Protein AF-A0A1B6K2T1-F1 (afdb_monomer_lite)

Structure (mmCIF, N/CA/C/O backbone):
data_AF-A0A1B6K2T1-F1
#
_entry.id   AF-A0A1B6K2T1-F1
#
loop_
_atom_site.group_PDB
_atom_site.id
_atom_site.type_symbol
_atom_site.label_atom_id
_atom_site.label_alt_id
_atom_site.label_comp_id
_atom_site.label_asym_id
_atom_site.label_entity_id
_atom_site.label_seq_id
_atom_site.pdbx_PDB_ins_code
_atom_site.Cartn_x
_atom_site.Cartn_y
_atom_site.Cartn_z
_atom_site.occupancy
_atom_site.B_iso_or_equiv
_atom_site.auth_seq_id
_atom_site.auth_comp_id
_atom_site.auth_asym_id
_atom_site.auth_atom_id
_atom_site.pdbx_PDB_model_num
ATOM 1 N N . ALA A 1 1 ? 52.932 -0.055 -6.425 1.00 37.06 1 ALA A N 1
ATOM 2 C CA . ALA A 1 1 ? 52.044 1.115 -6.553 1.00 37.06 1 ALA A CA 1
ATOM 3 C C . ALA A 1 1 ? 50.613 0.604 -6.493 1.00 37.06 1 ALA A C 1
ATOM 5 O O . ALA A 1 1 ? 50.289 -0.284 -7.259 1.00 37.06 1 ALA A O 1
ATOM 6 N N . AS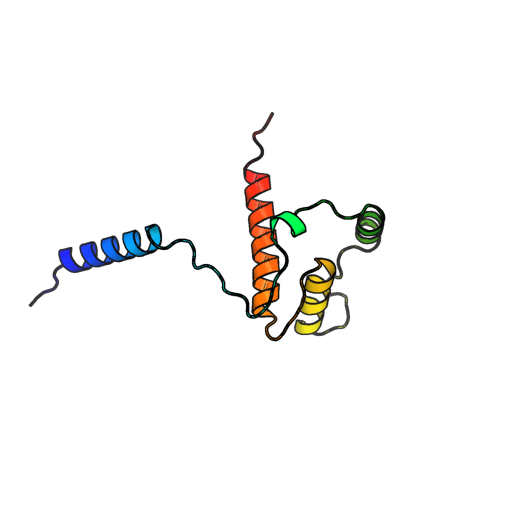P A 1 2 ? 49.722 0.993 -5.599 1.00 45.41 2 ASP A N 1
ATOM 7 C CA . ASP A 1 2 ? 49.778 1.902 -4.462 1.00 45.41 2 ASP A CA 1
ATOM 8 C C . ASP A 1 2 ? 48.526 1.518 -3.655 1.00 45.41 2 ASP A C 1
ATOM 10 O O . ASP A 1 2 ? 47.407 1.869 -4.026 1.00 45.41 2 ASP A O 1
ATOM 14 N N . LYS A 1 3 ? 48.659 0.659 -2.635 1.00 52.97 3 LYS A N 1
ATOM 15 C CA . LYS A 1 3 ? 47.553 0.434 -1.695 1.00 52.97 3 LYS A CA 1
ATOM 16 C C . LYS A 1 3 ? 47.525 1.680 -0.832 1.00 52.97 3 LYS A C 1
ATOM 18 O O . LYS A 1 3 ? 48.193 1.707 0.192 1.00 52.97 3 LYS A O 1
ATOM 23 N N . ASN A 1 4 ? 46.867 2.729 -1.310 1.00 54.12 4 ASN A N 1
ATOM 24 C CA . ASN A 1 4 ? 46.743 3.984 -0.593 1.00 54.12 4 ASN A CA 1
ATOM 25 C C . ASN A 1 4 ? 45.517 3.875 0.330 1.00 54.12 4 ASN A C 1
ATOM 27 O O . ASN A 1 4 ? 44.412 4.182 -0.121 1.00 54.12 4 ASN A O 1
ATOM 31 N N . PRO A 1 5 ? 45.648 3.417 1.594 1.00 61.84 5 PRO A N 1
ATOM 32 C CA . PRO A 1 5 ? 44.509 3.313 2.509 1.00 61.84 5 PRO A CA 1
ATOM 33 C C . PRO A 1 5 ? 43.808 4.663 2.664 1.00 61.84 5 PRO A C 1
ATOM 35 O O . PRO A 1 5 ? 42.592 4.708 2.744 1.00 61.84 5 PRO A O 1
ATOM 38 N N . LYS A 1 6 ? 44.554 5.768 2.530 1.00 66.12 6 LYS A N 1
ATOM 39 C CA . LYS A 1 6 ? 44.007 7.126 2.521 1.00 66.12 6 LYS A CA 1
ATOM 40 C C . LYS A 1 6 ? 43.052 7.391 1.358 1.00 66.12 6 LYS A C 1
ATOM 42 O O . LYS A 1 6 ? 42.132 8.174 1.525 1.00 66.12 6 LYS A O 1
ATOM 47 N N . ALA A 1 7 ? 43.259 6.786 0.188 1.00 64.31 7 ALA A N 1
ATOM 48 C CA . ALA A 1 7 ? 42.332 6.921 -0.939 1.00 64.31 7 ALA A CA 1
ATOM 49 C C . ALA A 1 7 ? 41.051 6.109 -0.713 1.00 64.31 7 ALA A C 1
ATOM 51 O O . ALA A 1 7 ? 39.983 6.527 -1.143 1.00 64.31 7 ALA A O 1
ATOM 52 N N . LEU A 1 8 ? 41.159 4.982 -0.006 1.00 59.06 8 LEU A N 1
ATOM 53 C CA . LEU A 1 8 ? 40.023 4.145 0.365 1.00 59.06 8 LEU A CA 1
ATOM 54 C C . LEU A 1 8 ? 39.206 4.812 1.482 1.00 59.06 8 LEU A C 1
ATOM 56 O O . LEU A 1 8 ? 37.996 4.933 1.344 1.00 59.06 8 LEU A O 1
ATOM 60 N N . ASP A 1 9 ? 39.862 5.354 2.510 1.00 73.00 9 ASP A N 1
ATOM 61 C CA . ASP A 1 9 ? 39.224 6.166 3.555 1.00 73.00 9 ASP A CA 1
ATOM 62 C C . ASP A 1 9 ? 38.565 7.421 2.978 1.00 73.00 9 ASP A C 1
ATOM 64 O O . ASP A 1 9 ? 37.445 7.765 3.350 1.00 73.00 9 ASP A O 1
ATOM 68 N N . ARG A 1 10 ? 39.226 8.086 2.023 1.00 76.06 10 ARG A N 1
ATOM 69 C CA . ARG A 1 10 ? 38.661 9.247 1.330 1.00 76.06 10 ARG A CA 1
ATOM 70 C C . ARG A 1 10 ? 37.466 8.856 0.467 1.00 76.06 10 ARG A C 1
ATOM 72 O O . ARG A 1 10 ? 36.451 9.522 0.544 1.00 76.06 10 ARG A O 1
ATOM 79 N N . TRP A 1 11 ? 37.521 7.727 -0.238 1.00 73.62 11 TRP A N 1
ATOM 80 C CA . TRP A 1 11 ? 36.369 7.197 -0.971 1.00 73.62 11 TRP A CA 1
ATOM 81 C C . TRP A 1 11 ? 35.203 6.819 -0.043 1.00 73.62 11 TRP A C 1
ATOM 83 O O . TRP A 1 11 ? 34.057 7.138 -0.343 1.00 73.62 11 TRP A O 1
ATOM 93 N N . ILE A 1 12 ? 35.470 6.203 1.115 1.00 72.38 12 ILE A N 1
ATOM 94 C CA . ILE A 1 12 ? 34.442 5.903 2.127 1.00 72.38 12 ILE A CA 1
ATOM 95 C C . ILE A 1 12 ? 33.822 7.198 2.666 1.00 72.38 12 ILE A C 1
ATOM 97 O O . ILE A 1 12 ? 32.608 7.265 2.876 1.00 72.38 12 ILE A O 1
ATOM 101 N N . HIS A 1 13 ? 34.641 8.221 2.904 1.00 78.94 13 HIS A N 1
ATOM 102 C CA . HIS A 1 13 ? 34.178 9.530 3.347 1.00 78.94 13 HIS A CA 1
ATOM 103 C C . HIS A 1 13 ? 33.322 10.212 2.275 1.00 78.94 13 HIS A C 1
ATOM 105 O O . HIS A 1 13 ? 32.201 10.609 2.576 1.00 78.94 13 HIS A O 1
ATOM 111 N N . ASP A 1 14 ? 33.790 10.238 1.027 1.00 71.12 14 ASP A N 1
ATOM 112 C CA . ASP A 1 14 ? 33.100 10.839 -0.115 1.00 71.12 14 ASP A CA 1
ATOM 113 C C . ASP A 1 14 ? 31.758 10.133 -0.396 1.00 71.12 14 ASP A C 1
ATOM 115 O O . ASP A 1 14 ? 30.769 10.791 -0.701 1.00 71.12 14 ASP A O 1
ATOM 119 N N . ILE A 1 15 ? 31.672 8.805 -0.229 1.00 63.53 15 ILE A N 1
ATOM 120 C CA . ILE A 1 15 ? 30.411 8.047 -0.342 1.00 63.53 15 ILE A CA 1
ATOM 121 C C . ILE A 1 15 ? 29.461 8.347 0.824 1.00 63.53 15 ILE A C 1
ATOM 123 O O . ILE A 1 15 ? 28.261 8.522 0.608 1.00 63.53 15 ILE A O 1
ATOM 127 N N . ASN A 1 16 ? 29.969 8.439 2.055 1.00 65.81 16 ASN A N 1
ATOM 128 C CA . ASN A 1 16 ? 29.147 8.818 3.206 1.00 65.81 16 ASN A CA 1
ATOM 129 C C . ASN A 1 16 ? 28.640 10.263 3.096 1.00 65.81 16 ASN A C 1
ATOM 131 O O . ASN A 1 16 ? 27.488 10.528 3.433 1.00 65.81 16 ASN A O 1
ATOM 135 N N . GLU A 1 17 ? 29.455 11.192 2.597 1.00 66.31 17 GLU A N 1
ATOM 136 C CA . GLU A 1 17 ? 29.027 12.557 2.281 1.00 66.31 17 GLU A CA 1
ATOM 137 C C . GLU A 1 17 ? 28.050 12.594 1.102 1.00 66.31 17 GLU A C 1
ATOM 139 O O . GLU A 1 17 ? 27.071 13.337 1.150 1.00 66.31 17 GLU A O 1
ATOM 144 N N . LEU A 1 18 ? 28.226 11.754 0.079 1.00 61.34 18 LEU A N 1
ATOM 145 C CA . LEU A 1 18 ? 27.280 11.622 -1.034 1.00 61.34 18 LEU A CA 1
ATOM 146 C C . LEU A 1 18 ? 25.911 11.103 -0.562 1.00 61.34 18 LEU A C 1
ATOM 148 O O . LEU A 1 18 ? 24.877 11.583 -1.023 1.00 61.34 18 LEU A O 1
ATOM 152 N N . HIS A 1 19 ? 25.890 10.153 0.376 1.00 60.56 19 HIS A N 1
ATOM 153 C CA . HIS A 1 19 ? 24.659 9.658 1.003 1.00 60.56 19 HIS A CA 1
ATOM 154 C C . HIS A 1 19 ? 24.026 10.673 1.964 1.00 60.56 19 HIS A C 1
ATOM 156 O O . HIS A 1 19 ? 22.809 10.666 2.120 1.00 60.56 19 HIS A O 1
ATOM 162 N N . LYS A 1 20 ? 24.818 11.558 2.584 1.00 56.50 20 LYS A N 1
ATOM 163 C CA . LYS A 1 20 ? 24.313 12.664 3.419 1.00 56.50 20 LYS A CA 1
ATOM 164 C C . LYS A 1 20 ? 23.800 13.857 2.608 1.00 56.50 20 LYS A C 1
ATOM 166 O O . LYS A 1 20 ? 22.914 14.561 3.075 1.00 56.50 20 LYS A O 1
ATOM 171 N N . SER A 1 21 ? 24.387 14.114 1.440 1.00 51.97 21 SER A N 1
ATOM 172 C CA . SER A 1 21 ? 24.106 15.293 0.607 1.00 51.97 21 SER A CA 1
ATOM 173 C C . SER A 1 21 ? 23.010 15.067 -0.427 1.00 51.97 21 SER A C 1
ATOM 175 O O . SER A 1 21 ? 22.397 16.034 -0.882 1.00 51.97 21 SER A O 1
ATOM 177 N N . LYS A 1 22 ? 22.721 13.814 -0.798 1.00 46.38 22 LYS A N 1
ATOM 178 C CA . LYS A 1 22 ? 21.543 13.526 -1.612 1.00 46.38 22 LYS A CA 1
ATOM 179 C C . LYS A 1 22 ? 20.295 13.640 -0.734 1.00 46.38 22 LYS A C 1
ATOM 181 O O . LYS A 1 22 ? 20.199 12.895 0.243 1.00 46.38 22 LYS A O 1
ATOM 186 N N . PRO A 1 23 ? 19.317 14.506 -1.071 1.00 49.62 23 PRO A N 1
ATOM 187 C CA . PRO A 1 23 ? 17.978 14.337 -0.521 1.00 49.62 23 PRO A CA 1
ATOM 188 C C . PRO A 1 23 ? 17.554 12.889 -0.785 1.00 49.62 23 PRO A C 1
ATOM 190 O O . PRO A 1 23 ? 17.923 12.330 -1.826 1.00 49.62 23 PRO A O 1
ATOM 193 N N . ALA A 1 24 ? 16.854 12.273 0.174 1.00 53.47 24 ALA A N 1
ATOM 194 C CA . ALA A 1 24 ? 16.385 10.896 0.041 1.00 53.47 24 ALA A CA 1
ATOM 195 C C . ALA A 1 24 ? 15.816 10.708 -1.375 1.00 53.47 24 ALA A C 1
ATOM 197 O O . ALA A 1 24 ? 15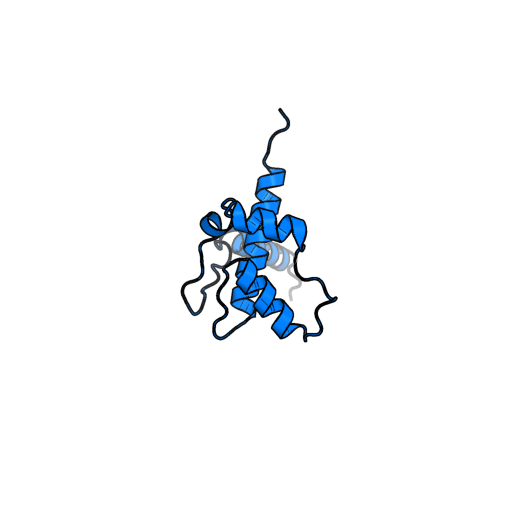.068 11.587 -1.818 1.00 53.47 24 ALA A O 1
ATOM 198 N N . PRO A 1 25 ? 16.237 9.662 -2.114 1.00 57.25 25 PRO A N 1
ATOM 199 C CA . PRO A 1 25 ? 15.893 9.511 -3.520 1.00 57.25 25 PRO A CA 1
ATOM 200 C C . PRO A 1 25 ? 14.388 9.692 -3.677 1.00 57.25 25 PRO A C 1
ATOM 202 O O . PRO A 1 25 ? 13.603 8.902 -3.157 1.00 57.25 25 PRO A O 1
ATOM 205 N N . THR A 1 26 ? 13.993 10.794 -4.314 1.00 61.97 26 THR A N 1
ATOM 206 C CA . THR A 1 26 ? 12.584 11.129 -4.475 1.00 61.97 26 THR A CA 1
ATOM 207 C C . THR A 1 26 ? 12.033 10.127 -5.468 1.00 61.97 26 THR A C 1
ATOM 209 O O . THR A 1 26 ? 12.416 10.135 -6.640 1.00 61.97 26 THR A O 1
ATOM 212 N N . VAL A 1 27 ? 11.206 9.202 -4.988 1.00 74.31 27 VAL A N 1
ATOM 213 C CA . VAL A 1 27 ? 10.588 8.206 -5.858 1.00 74.31 27 VAL A CA 1
ATOM 214 C C . VAL A 1 27 ? 9.648 8.945 -6.800 1.00 74.31 27 VAL A C 1
ATOM 216 O O . VAL A 1 27 ? 8.648 9.519 -6.379 1.00 74.31 27 VAL A O 1
ATOM 219 N N . GLN A 1 28 ? 10.017 8.982 -8.078 1.00 79.62 28 GLN A N 1
ATOM 220 C CA . GLN A 1 28 ? 9.171 9.524 -9.130 1.00 79.62 28 GLN A CA 1
ATOM 221 C C . GLN A 1 28 ? 8.216 8.423 -9.573 1.00 79.62 28 GLN A C 1
ATOM 223 O O . GLN A 1 28 ? 8.636 7.453 -10.201 1.00 79.62 28 GLN A O 1
ATOM 228 N N . TYR A 1 29 ? 6.945 8.568 -9.213 1.00 84.12 29 TYR A N 1
ATOM 229 C CA . TYR A 1 29 ? 5.898 7.665 -9.670 1.00 84.12 29 TYR A CA 1
ATOM 230 C C . TYR A 1 29 ? 5.479 8.002 -11.098 1.00 84.12 29 TYR A C 1
ATOM 232 O O . TYR A 1 29 ? 5.436 9.168 -11.496 1.00 84.12 29 TYR A O 1
ATOM 240 N N . SER A 1 30 ? 5.103 6.971 -11.848 1.00 84.94 30 SER A N 1
ATOM 241 C CA . SER A 1 30 ? 4.638 7.099 -13.231 1.00 84.94 30 SER A CA 1
ATOM 242 C C . SER A 1 30 ? 3.332 7.898 -13.350 1.00 84.94 30 SER A C 1
ATOM 244 O O . SER A 1 30 ? 3.047 8.489 -14.393 1.00 84.94 30 SER A O 1
ATOM 246 N N . ARG A 1 31 ? 2.518 7.919 -12.288 1.00 87.62 31 ARG A N 1
ATOM 247 C CA . ARG A 1 31 ? 1.265 8.678 -12.180 1.00 87.62 31 ARG A CA 1
ATOM 248 C C . ARG A 1 31 ? 1.100 9.260 -10.780 1.00 87.62 31 ARG A C 1
ATOM 250 O O . ARG A 1 31 ? 1.791 8.857 -9.848 1.00 87.62 31 ARG A O 1
ATOM 257 N N . SER A 1 32 ? 0.166 10.201 -10.645 1.00 87.50 32 SER A N 1
ATOM 258 C CA . SER A 1 32 ? -0.186 10.821 -9.368 1.00 87.50 32 SER A CA 1
ATOM 259 C C . SER A 1 32 ? -0.584 9.766 -8.337 1.00 87.50 32 SER A C 1
ATOM 261 O O . SER A 1 32 ? -1.571 9.063 -8.524 1.00 87.50 32 SER A O 1
ATOM 263 N N . MET A 1 33 ? 0.185 9.677 -7.256 1.00 89.62 33 MET A N 1
ATOM 264 C CA . MET A 1 33 ? -0.132 8.853 -6.093 1.00 89.62 33 MET A CA 1
ATOM 265 C C . MET A 1 33 ? -0.755 9.717 -4.988 1.00 89.62 33 MET A C 1
ATOM 267 O O . MET A 1 33 ? -0.493 10.924 -4.957 1.00 89.62 33 MET A O 1
ATOM 271 N N . PRO A 1 34 ? -1.558 9.127 -4.087 1.00 90.00 34 PRO A N 1
ATOM 272 C CA . PRO A 1 34 ? -2.028 9.813 -2.892 1.00 90.00 34 PRO A CA 1
ATOM 273 C C . PRO A 1 34 ? -0.856 10.288 -2.031 1.00 90.00 34 PRO A C 1
ATOM 275 O O . PRO A 1 34 ? 0.190 9.636 -1.965 1.00 90.00 34 PRO A O 1
ATOM 278 N N . ASP A 1 35 ? -1.047 11.419 -1.362 1.00 87.44 35 ASP A N 1
ATOM 279 C CA . ASP A 1 35 ? -0.080 11.937 -0.403 1.00 87.44 35 ASP A CA 1
ATOM 280 C C . ASP A 1 35 ? -0.121 11.138 0.912 1.00 87.44 35 ASP A C 1
ATOM 282 O O . ASP A 1 35 ? -1.189 10.703 1.352 1.00 87.44 35 ASP A O 1
ATOM 286 N N . ILE A 1 36 ? 1.037 10.949 1.550 1.00 87.56 36 ILE A N 1
ATOM 287 C CA . ILE A 1 36 ? 1.142 10.139 2.771 1.00 87.56 36 ILE A CA 1
ATOM 288 C C . ILE A 1 36 ? 0.348 10.756 3.929 1.00 87.56 36 ILE A C 1
ATOM 290 O O . ILE A 1 36 ? -0.304 10.009 4.656 1.00 87.56 36 ILE A O 1
ATOM 294 N N . ASP A 1 37 ? 0.315 12.083 4.071 1.00 84.06 37 ASP A N 1
ATOM 295 C CA . ASP A 1 37 ? -0.435 12.745 5.147 1.00 84.06 37 ASP A CA 1
ATOM 296 C C . ASP A 1 37 ? -1.950 12.558 4.973 1.00 84.06 37 ASP A C 1
ATOM 298 O O . ASP A 1 37 ? -2.695 12.461 5.953 1.00 84.06 37 ASP A O 1
ATOM 302 N N . SER A 1 38 ? -2.406 12.450 3.719 1.00 87.81 38 SER A N 1
ATOM 303 C CA . SER A 1 38 ? -3.805 12.142 3.394 1.00 87.81 38 SER A CA 1
ATOM 304 C C . SER A 1 38 ? -4.165 10.698 3.748 1.00 87.81 38 SER A C 1
ATOM 306 O O . SER A 1 38 ? -5.257 10.443 4.243 1.00 87.81 38 SER A O 1
ATOM 308 N N . LEU A 1 39 ? -3.240 9.757 3.544 1.00 90.12 39 LEU A N 1
ATOM 309 C CA . LEU A 1 39 ? -3.427 8.348 3.906 1.00 90.12 39 LEU A CA 1
ATOM 310 C C . LEU A 1 39 ? -3.296 8.083 5.417 1.00 90.12 39 LEU A C 1
ATOM 312 O O . LEU A 1 39 ? -3.744 7.048 5.901 1.00 90.12 39 LEU A O 1
ATOM 316 N N . MET A 1 40 ? -2.670 8.993 6.167 1.00 89.06 40 MET A N 1
ATOM 317 C CA . MET A 1 40 ? -2.557 8.918 7.629 1.00 89.06 40 MET A CA 1
ATOM 318 C C . MET A 1 40 ? -3.796 9.435 8.374 1.00 89.06 40 MET A C 1
ATOM 320 O O . MET A 1 40 ? -3.824 9.372 9.605 1.00 89.06 40 MET A O 1
ATOM 324 N N . GLN A 1 41 ? -4.794 9.963 7.661 1.00 89.38 41 GLN A N 1
ATOM 325 C CA . GLN A 1 41 ? -6.043 10.413 8.270 1.00 89.38 41 GLN A CA 1
ATOM 326 C C . GLN A 1 41 ? -6.805 9.250 8.920 1.00 89.38 41 GLN A C 1
ATOM 328 O O . GLN A 1 41 ? -6.613 8.080 8.586 1.00 89.38 41 GLN A O 1
ATOM 333 N N . GLU A 1 42 ? -7.680 9.584 9.868 1.00 89.69 42 GLU A N 1
ATOM 334 C CA . GLU A 1 42 ? -8.569 8.601 10.480 1.00 89.69 42 GLU A CA 1
ATOM 33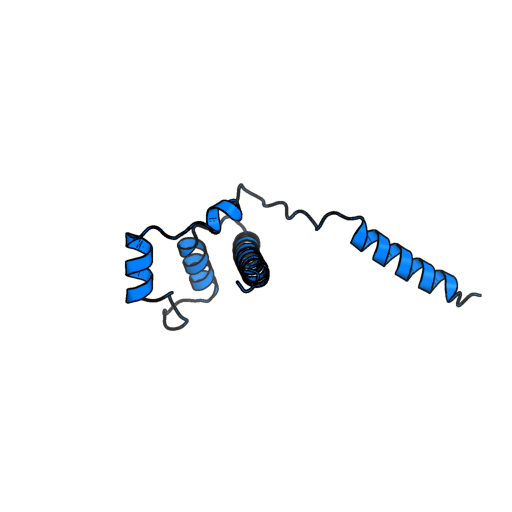5 C C . GLU A 1 42 ? -9.519 7.987 9.446 1.00 89.69 42 GLU A C 1
ATOM 337 O O . GLU A 1 42 ? -9.976 8.649 8.509 1.00 89.69 42 GLU A O 1
ATOM 342 N N . TRP A 1 43 ? -9.817 6.698 9.615 1.00 90.50 43 TRP A N 1
ATOM 343 C CA . TRP A 1 43 ? -10.757 6.018 8.737 1.00 90.50 43 TRP A CA 1
ATOM 344 C C . TRP A 1 43 ? -12.170 6.564 8.965 1.00 90.50 43 TRP A C 1
ATOM 346 O O . TRP A 1 43 ? -12.550 6.841 10.103 1.00 90.50 43 TRP A O 1
ATOM 356 N N . PRO A 1 44 ? -13.002 6.668 7.915 1.00 93.06 44 PRO A N 1
ATOM 357 C CA . PRO A 1 44 ? -14.405 7.013 8.093 1.00 93.06 44 PRO A CA 1
ATOM 358 C C . PRO A 1 44 ? -15.083 6.028 9.053 1.00 93.06 44 PRO A C 1
ATOM 360 O O . PRO A 1 44 ? -14.926 4.820 8.887 1.00 93.06 44 PRO A O 1
ATOM 363 N N . ALA A 1 45 ? -15.901 6.516 9.991 1.00 92.50 45 ALA A N 1
ATOM 364 C CA . ALA A 1 45 ? -16.505 5.684 11.043 1.00 92.50 45 ALA A CA 1
ATOM 365 C C . ALA A 1 45 ? -17.202 4.416 10.508 1.00 92.50 45 ALA A C 1
ATOM 367 O O . ALA A 1 45 ? -16.988 3.318 11.013 1.00 92.50 45 ALA A O 1
ATOM 368 N N . MET A 1 46 ? -17.973 4.533 9.418 1.00 92.19 46 MET A N 1
ATOM 369 C CA . MET A 1 46 ? -18.642 3.378 8.798 1.00 92.19 46 MET A CA 1
ATOM 370 C C . MET A 1 46 ? -17.650 2.344 8.241 1.00 92.19 46 MET A C 1
ATOM 372 O O . MET A 1 46 ? -17.950 1.152 8.174 1.00 92.19 46 MET A O 1
ATOM 376 N N . PHE A 1 47 ? -16.491 2.802 7.776 1.00 90.38 47 PHE A N 1
ATOM 377 C CA . PHE A 1 47 ? -15.443 1.931 7.267 1.00 90.38 47 PHE A CA 1
ATOM 378 C C . PHE A 1 47 ? -14.690 1.255 8.414 1.00 90.38 47 PHE A C 1
ATOM 380 O O . PHE A 1 47 ? -14.516 0.038 8.394 1.00 90.38 47 PHE A O 1
ATOM 387 N N . GLU A 1 48 ? -14.322 2.022 9.440 1.00 91.12 48 GLU A N 1
ATOM 388 C CA . GLU A 1 48 ? -13.671 1.517 10.648 1.00 91.12 48 GLU A CA 1
ATOM 389 C C . GLU A 1 48 ? -14.522 0.449 11.351 1.00 91.12 48 GLU A C 1
ATOM 391 O O . GLU A 1 48 ? -14.022 -0.624 11.685 1.00 91.12 48 GLU A O 1
ATOM 396 N N . GLU A 1 49 ? -15.829 0.684 11.509 1.00 92.88 49 GLU A N 1
ATOM 397 C CA . GLU A 1 49 ? -16.753 -0.297 12.090 1.00 92.88 49 GLU A CA 1
ATOM 398 C C . GLU A 1 49 ? -16.746 -1.625 11.325 1.00 92.88 49 GLU A C 1
ATOM 400 O O . GLU A 1 49 ? -16.721 -2.696 11.935 1.00 92.88 49 GLU A O 1
ATOM 405 N N . LYS A 1 50 ? -16.734 -1.575 9.988 1.00 90.31 50 LYS A N 1
ATOM 406 C CA . LYS A 1 50 ? -16.684 -2.780 9.151 1.00 90.31 50 LYS A CA 1
ATOM 407 C C . LYS A 1 50 ? -15.339 -3.486 9.246 1.00 90.31 50 LYS A C 1
ATOM 409 O O . LYS A 1 50 ? -15.320 -4.711 9.341 1.00 90.31 50 LYS A O 1
ATOM 414 N N . LEU A 1 51 ? -14.235 -2.738 9.251 1.00 89.19 51 LEU A N 1
ATOM 415 C CA . LEU A 1 51 ? -12.903 -3.304 9.454 1.00 89.19 51 LEU A CA 1
ATOM 416 C C . LEU A 1 51 ? -12.784 -3.995 10.814 1.00 89.19 51 LEU A C 1
ATOM 418 O O . LEU A 1 51 ? -12.227 -5.083 10.887 1.00 89.19 51 LEU A O 1
ATOM 422 N N . ASN A 1 52 ? -13.340 -3.414 11.876 1.00 88.88 52 ASN A N 1
ATOM 423 C CA . ASN A 1 52 ? -13.314 -4.017 13.209 1.00 88.88 52 ASN A CA 1
ATOM 424 C C . ASN A 1 52 ? -14.160 -5.299 13.302 1.00 88.88 52 ASN A C 1
ATOM 426 O O . ASN A 1 52 ? -13.849 -6.182 14.097 1.00 88.88 52 ASN A O 1
ATOM 430 N N . GLN A 1 53 ? -15.216 -5.421 12.491 1.00 89.50 53 GLN A N 1
ATOM 431 C CA . GLN A 1 53 ? -16.061 -6.619 12.441 1.00 89.50 53 GLN A CA 1
ATOM 432 C C . GLN A 1 53 ? -15.470 -7.738 11.576 1.00 89.50 53 GLN A C 1
ATOM 434 O O . GLN A 1 53 ? -15.534 -8.905 11.956 1.00 89.50 53 GLN A O 1
ATOM 439 N N . LEU A 1 54 ? -14.949 -7.391 10.396 1.00 85.19 54 LEU A N 1
ATOM 440 C CA . LEU A 1 54 ? -14.503 -8.355 9.384 1.00 85.19 54 LEU A CA 1
ATOM 441 C C . LEU A 1 54 ? -13.001 -8.650 9.459 1.00 85.19 54 LEU A C 1
ATOM 443 O O . LEU A 1 54 ? -12.562 -9.701 9.000 1.00 85.19 54 LEU A O 1
ATOM 447 N N . GLY A 1 55 ? -12.220 -7.733 10.032 1.00 83.12 55 GLY A N 1
ATOM 448 C CA . GLY A 1 55 ? -10.766 -7.719 9.930 1.00 83.12 55 GLY A CA 1
ATOM 449 C C . GLY A 1 55 ? -10.277 -7.281 8.546 1.00 83.12 55 GLY A C 1
ATOM 450 O O . GLY A 1 55 ? -11.049 -7.103 7.601 1.00 83.12 55 GLY A O 1
ATOM 451 N N . LEU A 1 56 ? -8.960 -7.108 8.418 1.00 81.50 56 LEU A N 1
ATOM 452 C CA . LEU A 1 56 ? -8.332 -7.029 7.100 1.00 81.50 56 LEU A CA 1
ATOM 453 C C . LEU A 1 56 ? -8.353 -8.420 6.451 1.00 81.50 56 LEU A C 1
ATOM 455 O O . LEU A 1 56 ? -8.149 -9.406 7.163 1.00 81.50 56 LEU A O 1
ATOM 459 N N . PRO A 1 57 ? -8.548 -8.518 5.124 1.00 75.81 57 PRO A N 1
ATOM 460 C CA . PRO A 1 57 ? -8.458 -9.795 4.430 1.00 75.81 57 PRO A CA 1
ATOM 461 C C . PRO A 1 57 ? -7.073 -10.413 4.663 1.00 75.81 57 PRO A C 1
ATOM 463 O O . PRO A 1 57 ? -6.046 -9.858 4.269 1.00 75.81 57 PRO A O 1
ATOM 466 N N . THR A 1 58 ? -7.059 -11.547 5.360 1.00 71.12 58 THR A N 1
ATOM 467 C CA . THR A 1 58 ? -5.873 -12.358 5.648 1.00 71.12 58 THR A CA 1
ATOM 468 C C . THR A 1 58 ? -5.597 -13.329 4.498 1.00 71.12 58 THR A C 1
ATOM 470 O O . THR A 1 58 ? -6.325 -13.382 3.506 1.00 71.12 58 THR A O 1
ATOM 473 N N . ALA A 1 59 ? -4.546 -14.142 4.635 1.00 66.69 59 ALA A N 1
ATOM 474 C CA . ALA A 1 59 ? -4.199 -15.204 3.687 1.00 66.69 59 ALA A CA 1
ATOM 475 C C . ALA A 1 59 ? -5.279 -16.301 3.526 1.00 66.69 59 ALA A C 1
ATOM 477 O O . ALA A 1 59 ? -5.087 -17.223 2.741 1.00 66.69 59 ALA A O 1
ATOM 478 N N . ASP A 1 60 ? -6.397 -16.208 4.253 1.00 69.44 60 ASP A N 1
ATOM 479 C CA . ASP A 1 60 ? -7.559 -17.095 4.125 1.00 69.44 60 ASP A CA 1
ATOM 480 C C . ASP A 1 60 ? -8.406 -16.790 2.879 1.00 69.44 60 ASP A C 1
ATOM 482 O O . ASP A 1 60 ? -9.302 -17.558 2.525 1.00 69.44 60 ASP A O 1
ATOM 486 N N . LEU A 1 61 ? -8.138 -15.668 2.202 1.00 78.69 61 LEU A N 1
ATOM 487 C CA . LEU A 1 61 ? -8.756 -15.359 0.922 1.00 78.69 61 LEU A CA 1
ATOM 488 C C . LEU A 1 61 ? -8.156 -16.255 -0.171 1.00 78.69 61 LEU A C 1
ATOM 490 O O . LEU A 1 61 ? -6.956 -16.186 -0.433 1.00 78.69 61 LEU A O 1
ATOM 494 N N . ASP A 1 62 ? -8.998 -17.054 -0.832 1.00 83.44 62 ASP A N 1
ATOM 495 C CA . ASP A 1 62 ? -8.620 -17.946 -1.941 1.00 83.44 62 ASP A CA 1
ATOM 496 C C . ASP A 1 62 ? -8.247 -17.143 -3.203 1.00 83.44 62 ASP A C 1
ATOM 498 O O . ASP A 1 62 ? -9.019 -17.006 -4.153 1.00 83.44 62 ASP A O 1
ATOM 502 N N . CYS A 1 63 ? -7.076 -16.510 -3.167 1.00 85.69 63 CYS A N 1
ATOM 503 C CA . CYS A 1 63 ? -6.535 -15.701 -4.248 1.00 85.69 63 CYS A CA 1
ATOM 504 C C . CYS A 1 63 ? -5.004 -15.766 -4.282 1.00 85.69 63 CYS A C 1
ATOM 506 O O . CYS A 1 63 ? -4.337 -16.117 -3.307 1.00 85.69 63 CYS A O 1
ATOM 508 N N . ASP A 1 64 ? -4.429 -15.420 -5.429 1.00 88.06 64 ASP A N 1
ATOM 509 C CA . ASP A 1 64 ? -2.987 -15.334 -5.598 1.00 88.06 64 ASP A CA 1
ATOM 510 C C . ASP A 1 64 ? -2.413 -14.052 -4.971 1.00 88.06 64 ASP A C 1
ATOM 512 O O . ASP A 1 64 ? -3.082 -13.027 -4.831 1.00 88.06 64 ASP A O 1
ATOM 516 N N . LEU A 1 65 ? -1.124 -14.092 -4.615 1.00 87.94 65 LEU A N 1
ATOM 517 C CA . LEU A 1 65 ? -0.431 -12.978 -3.959 1.00 87.94 65 LEU A CA 1
ATOM 518 C C . LEU A 1 65 ? -0.582 -11.626 -4.696 1.00 87.94 65 LEU A C 1
ATOM 520 O O . LEU A 1 65 ? -0.844 -10.630 -4.025 1.00 87.94 65 LEU A O 1
ATOM 524 N N . PRO A 1 66 ? -0.454 -11.532 -6.036 1.00 88.69 66 PRO A N 1
ATOM 525 C CA . PRO A 1 66 ? -0.686 -10.277 -6.754 1.00 88.69 66 PRO A CA 1
ATOM 526 C C . PRO A 1 66 ? -2.095 -9.704 -6.570 1.00 88.69 66 PRO A C 1
ATOM 528 O O . PRO A 1 66 ? -2.243 -8.484 -6.498 1.00 88.69 66 PRO A O 1
ATOM 531 N N . THR A 1 67 ? -3.111 -10.564 -6.481 1.00 89.31 67 THR A N 1
ATOM 532 C CA . THR A 1 67 ? -4.497 -10.155 -6.229 1.00 89.31 67 THR A CA 1
ATOM 533 C C . THR A 1 67 ? -4.667 -9.694 -4.789 1.00 89.31 67 THR A C 1
ATOM 535 O O . THR A 1 67 ? -5.265 -8.647 -4.560 1.00 89.31 67 THR A O 1
ATOM 538 N N . LEU A 1 68 ? -4.065 -10.396 -3.825 1.00 89.19 68 LEU A N 1
ATOM 539 C CA . LEU A 1 68 ? -4.054 -9.960 -2.427 1.00 89.19 68 LEU A CA 1
ATOM 540 C C . LEU A 1 68 ? -3.415 -8.570 -2.277 1.00 89.19 68 LEU A C 1
ATOM 542 O O . LEU A 1 68 ? -3.957 -7.711 -1.586 1.00 89.19 68 LEU A O 1
ATOM 546 N N . VAL A 1 69 ? -2.294 -8.326 -2.963 1.00 89.62 69 VAL A N 1
ATOM 547 C CA . VAL A 1 69 ? -1.634 -7.011 -2.992 1.00 89.62 69 VAL A CA 1
ATOM 548 C C . VAL A 1 69 ? -2.563 -5.938 -3.557 1.00 89.62 69 VAL A C 1
ATOM 550 O O . VAL A 1 69 ? -2.686 -4.875 -2.954 1.00 89.62 69 VAL A O 1
ATOM 553 N N . ASP A 1 70 ? -3.238 -6.210 -4.676 1.00 90.56 70 ASP A N 1
ATOM 554 C CA . ASP A 1 70 ? -4.174 -5.259 -5.287 1.00 90.56 70 ASP A CA 1
ATOM 555 C C . ASP A 1 70 ? -5.356 -4.941 -4.350 1.00 90.56 70 ASP A C 1
ATOM 557 O O . ASP A 1 70 ? -5.758 -3.783 -4.242 1.00 90.56 70 ASP A O 1
ATOM 561 N N . ILE A 1 71 ? -5.879 -5.946 -3.639 1.00 90.25 71 ILE A N 1
ATOM 562 C CA . ILE A 1 71 ? -6.963 -5.782 -2.660 1.00 90.25 71 ILE A CA 1
ATOM 563 C C . ILE A 1 71 ? -6.501 -4.923 -1.485 1.00 90.25 71 ILE A C 1
ATOM 565 O O . ILE A 1 71 ? -7.189 -3.972 -1.122 1.00 90.25 71 ILE A O 1
ATOM 569 N N . ILE A 1 72 ? -5.338 -5.228 -0.902 1.00 90.50 72 ILE A N 1
ATOM 570 C CA . ILE A 1 72 ? -4.797 -4.463 0.226 1.00 90.50 72 ILE A CA 1
ATOM 571 C C . ILE A 1 72 ? -4.531 -3.018 -0.202 1.00 90.50 72 ILE A C 1
ATOM 573 O O . ILE A 1 72 ? -4.978 -2.101 0.477 1.00 90.50 72 ILE A O 1
ATOM 577 N N . CYS A 1 73 ? -3.869 -2.785 -1.339 1.00 92.19 73 CYS A N 1
ATOM 578 C CA . CYS A 1 73 ? -3.671 -1.428 -1.849 1.00 92.19 73 CYS A CA 1
ATOM 579 C C . CYS A 1 73 ? -5.007 -0.700 -2.057 1.00 92.19 73 CYS A C 1
ATOM 581 O O . CYS A 1 73 ? -5.125 0.453 -1.656 1.00 92.19 73 CYS A O 1
ATOM 583 N N . GLY A 1 74 ? -6.024 -1.379 -2.595 1.00 91.62 74 GLY A N 1
ATOM 584 C CA . GLY A 1 74 ? -7.361 -0.811 -2.767 1.00 91.62 74 GLY A CA 1
ATOM 585 C C . GLY A 1 74 ? -8.065 -0.460 -1.454 1.00 91.62 74 GLY A C 1
ATOM 586 O O . GLY A 1 74 ? -8.739 0.560 -1.395 1.00 91.62 74 GLY A O 1
ATOM 587 N N . ILE A 1 75 ? -7.888 -1.259 -0.396 1.00 91.12 75 ILE A N 1
ATOM 588 C CA . ILE A 1 75 ? -8.429 -0.963 0.941 1.00 91.12 75 ILE A CA 1
ATOM 589 C C . ILE A 1 75 ? -7.836 0.332 1.490 1.00 91.12 75 ILE A C 1
ATOM 591 O O . ILE A 1 75 ? -8.570 1.135 2.046 1.00 91.12 75 ILE A O 1
ATOM 595 N N . PHE A 1 76 ? -6.532 0.543 1.311 1.00 91.25 76 PHE A N 1
ATOM 596 C CA . PHE A 1 76 ? -5.815 1.737 1.771 1.00 91.25 76 PHE A CA 1
ATOM 597 C C . PHE A 1 76 ? -5.892 2.915 0.782 1.00 91.25 76 PHE A C 1
ATOM 599 O O . PHE A 1 76 ? -5.035 3.793 0.823 1.00 91.25 76 PHE A O 1
ATOM 606 N N . ASP A 1 77 ? -6.865 2.922 -0.135 1.00 92.56 77 ASP A N 1
ATOM 607 C CA . ASP A 1 77 ? -7.046 3.966 -1.154 1.00 92.56 77 ASP A CA 1
ATOM 608 C C . ASP A 1 77 ? -5.795 4.230 -2.027 1.00 92.56 77 ASP A C 1
ATOM 610 O O . ASP A 1 77 ? -5.616 5.308 -2.602 1.00 92.56 77 ASP A O 1
ATOM 614 N N . VAL A 1 78 ? -4.922 3.227 -2.183 1.00 93.56 78 VAL A N 1
ATOM 615 C CA . VAL A 1 78 ? -3.732 3.293 -3.039 1.00 93.56 78 VAL A CA 1
ATOM 616 C C . VAL A 1 78 ? -4.064 2.729 -4.425 1.00 93.56 78 VAL A C 1
ATOM 618 O O . VAL A 1 78 ? -4.270 1.519 -4.573 1.00 93.56 78 VAL A O 1
ATOM 621 N N . PRO A 1 79 ? -4.076 3.559 -5.483 1.00 92.25 79 PRO A N 1
ATOM 622 C CA . PRO A 1 79 ? -4.374 3.089 -6.825 1.00 92.25 79 PRO A CA 1
ATOM 623 C C . PRO A 1 79 ? -3.258 2.183 -7.351 1.00 92.25 79 PRO A C 1
ATOM 625 O O . PRO A 1 79 ? -2.064 2.415 -7.128 1.00 92.25 79 PRO A O 1
ATOM 628 N N . ARG A 1 80 ? -3.649 1.167 -8.125 1.00 90.00 80 ARG A N 1
ATOM 629 C CA . ARG A 1 80 ? -2.719 0.347 -8.902 1.00 90.00 80 ARG A CA 1
ATOM 630 C C . ARG A 1 80 ? -2.732 0.780 -10.362 1.00 90.00 80 ARG A C 1
ATOM 632 O O . ARG A 1 80 ? -3.745 0.655 -11.045 1.00 90.00 80 ARG A O 1
ATOM 639 N N . TYR A 1 81 ? -1.586 1.260 -10.839 1.00 87.31 81 TYR A N 1
ATOM 640 C CA . TYR A 1 81 ? -1.371 1.611 -12.242 1.00 87.31 81 TYR A CA 1
ATOM 641 C C . TYR A 1 81 ? -0.640 0.474 -12.972 1.00 87.31 81 TYR A C 1
ATOM 643 O O . TYR A 1 81 ? -1.078 -0.677 -12.932 1.00 87.31 81 TYR A O 1
ATOM 651 N N . GLU A 1 82 ? 0.470 0.777 -13.644 1.00 80.81 82 GLU A N 1
ATOM 652 C CA . GLU A 1 82 ? 1.222 -0.197 -14.440 1.00 80.81 82 GLU A CA 1
ATOM 653 C C . GLU A 1 82 ? 2.133 -1.080 -13.581 1.00 80.81 82 GLU A C 1
ATOM 655 O O . GLU A 1 82 ? 2.363 -2.243 -13.908 1.00 80.81 82 GLU A O 1
ATOM 660 N N . SER A 1 83 ? 2.602 -0.558 -12.444 1.00 84.94 83 SER A N 1
ATOM 661 C CA . SER A 1 83 ? 3.517 -1.256 -11.547 1.00 84.94 83 SER A CA 1
ATOM 662 C C . SER A 1 83 ? 2.949 -1.363 -10.138 1.00 84.94 83 SER A C 1
ATOM 664 O O . SER A 1 83 ? 2.688 -0.362 -9.475 1.00 84.94 83 SER A O 1
ATOM 666 N N . ARG A 1 84 ? 2.842 -2.598 -9.636 1.00 86.75 84 ARG A N 1
ATOM 667 C CA . ARG A 1 84 ? 2.515 -2.866 -8.225 1.00 86.75 84 ARG A CA 1
ATOM 668 C C . ARG A 1 84 ? 3.613 -2.405 -7.275 1.00 86.75 84 ARG A C 1
ATOM 670 O O . ARG A 1 84 ? 3.336 -2.168 -6.108 1.00 86.75 84 ARG A O 1
ATOM 677 N N . ILE A 1 85 ? 4.846 -2.265 -7.766 1.00 89.62 85 ILE A N 1
ATOM 678 C CA . ILE A 1 85 ? 5.978 -1.805 -6.956 1.00 89.62 85 ILE A CA 1
ATOM 679 C C . ILE A 1 85 ? 5.763 -0.362 -6.503 1.00 89.62 85 ILE A C 1
ATOM 681 O O . ILE A 1 85 ? 6.070 -0.043 -5.361 1.00 89.62 85 ILE A O 1
ATOM 685 N N . GLU A 1 86 ? 5.196 0.491 -7.358 1.00 90.19 86 GLU A N 1
ATOM 686 C CA . GLU A 1 86 ? 4.894 1.878 -6.993 1.00 90.19 86 GLU A CA 1
ATOM 687 C C . GLU A 1 86 ? 3.826 1.935 -5.891 1.00 90.19 86 GLU A C 1
ATOM 689 O O . GLU A 1 86 ? 4.032 2.593 -4.874 1.00 90.19 86 GLU A O 1
ATOM 694 N N . SER A 1 87 ? 2.730 1.183 -6.040 1.00 91.94 87 SER A N 1
ATOM 695 C CA . SER A 1 87 ? 1.668 1.096 -5.026 1.00 91.94 87 SER A CA 1
ATOM 696 C C . SER A 1 87 ? 2.174 0.502 -3.705 1.00 91.94 87 SER A C 1
ATOM 698 O O . SER A 1 87 ? 1.881 1.024 -2.631 1.00 91.94 87 SER A O 1
ATOM 700 N N . LEU A 1 88 ? 2.997 -0.551 -3.766 1.00 92.38 88 LEU A N 1
ATOM 701 C CA . LEU A 1 88 ? 3.635 -1.139 -2.585 1.00 92.38 88 LEU A CA 1
ATOM 702 C C . LEU A 1 88 ? 4.600 -0.165 -1.909 1.00 92.38 88 LEU A C 1
ATOM 704 O O . LEU A 1 88 ? 4.661 -0.117 -0.684 1.00 92.38 88 LEU A O 1
ATOM 708 N N . HIS A 1 89 ? 5.339 0.630 -2.684 1.00 91.69 89 HIS A N 1
ATOM 709 C CA . HIS A 1 89 ? 6.218 1.649 -2.129 1.00 91.69 89 HIS A CA 1
ATOM 710 C C . HIS A 1 89 ? 5.426 2.696 -1.335 1.00 91.69 89 HIS A C 1
ATOM 712 O O . HIS A 1 89 ? 5.837 3.042 -0.227 1.00 91.69 89 HIS A O 1
ATOM 718 N N . VAL A 1 90 ? 4.272 3.152 -1.839 1.00 91.06 90 VAL A N 1
ATOM 719 C CA . VAL A 1 90 ? 3.369 4.055 -1.097 1.00 91.06 90 VAL A CA 1
ATOM 720 C C . VAL A 1 90 ? 2.878 3.393 0.191 1.00 91.06 90 VAL A C 1
ATOM 722 O O . VAL A 1 90 ? 2.992 3.986 1.261 1.00 91.06 90 VAL A O 1
ATOM 725 N N . LEU A 1 91 ? 2.420 2.140 0.118 1.00 92.06 91 LEU A N 1
ATOM 726 C CA . LEU A 1 91 ? 1.931 1.397 1.283 1.00 92.06 91 LEU A CA 1
ATOM 727 C C . LEU A 1 91 ? 3.012 1.228 2.368 1.00 92.06 91 LEU A C 1
ATOM 729 O O . LEU A 1 91 ? 2.758 1.444 3.553 1.00 92.06 91 LEU A O 1
ATOM 733 N N . PHE A 1 92 ? 4.245 0.889 1.983 1.00 91.50 92 PHE A N 1
ATOM 734 C CA . PHE A 1 92 ? 5.360 0.782 2.929 1.00 91.50 92 PHE A CA 1
ATOM 735 C C . PHE A 1 92 ? 5.834 2.142 3.446 1.00 91.50 92 PHE A C 1
ATOM 737 O O . PHE A 1 92 ? 6.258 2.241 4.600 1.00 91.50 92 PHE A O 1
ATOM 744 N N . SER A 1 93 ? 5.733 3.194 2.632 1.00 90.12 93 SER A N 1
ATOM 745 C CA . SER A 1 93 ? 6.005 4.568 3.063 1.00 90.12 93 SER A CA 1
ATOM 746 C C . SER A 1 93 ? 5.003 5.012 4.129 1.00 90.12 93 SER A C 1
ATOM 748 O O . SER A 1 93 ? 5.420 5.530 5.163 1.00 90.12 93 SER A O 1
ATOM 750 N N . LEU A 1 94 ? 3.712 4.716 3.937 1.00 90.00 94 LEU A N 1
ATOM 751 C CA . LEU A 1 94 ? 2.658 4.938 4.930 1.00 90.00 94 LEU A CA 1
ATOM 752 C C . LEU A 1 94 ? 2.953 4.183 6.233 1.00 90.00 94 LEU A C 1
ATOM 754 O O . LEU A 1 94 ? 2.950 4.778 7.309 1.00 90.00 94 LEU A O 1
ATOM 758 N N . TYR A 1 95 ? 3.288 2.892 6.144 1.00 89.31 95 TYR A N 1
ATOM 759 C CA . TYR A 1 95 ? 3.672 2.096 7.314 1.00 89.31 95 TYR A CA 1
ATOM 760 C C . TYR A 1 95 ? 4.866 2.707 8.068 1.00 89.31 95 TYR A C 1
ATOM 762 O O . TYR A 1 95 ? 4.842 2.818 9.294 1.00 89.31 95 TYR A O 1
ATOM 770 N N . SER A 1 96 ? 5.905 3.128 7.341 1.00 87.44 96 SER A N 1
ATOM 771 C CA . SER A 1 96 ? 7.085 3.777 7.919 1.00 87.44 96 SER A CA 1
ATOM 772 C C . SER A 1 96 ? 6.729 5.100 8.604 1.00 87.44 96 SER A C 1
ATOM 774 O O . SER A 1 96 ? 7.170 5.347 9.726 1.00 87.44 96 SER A O 1
ATOM 776 N N . ALA A 1 97 ? 5.893 5.929 7.972 1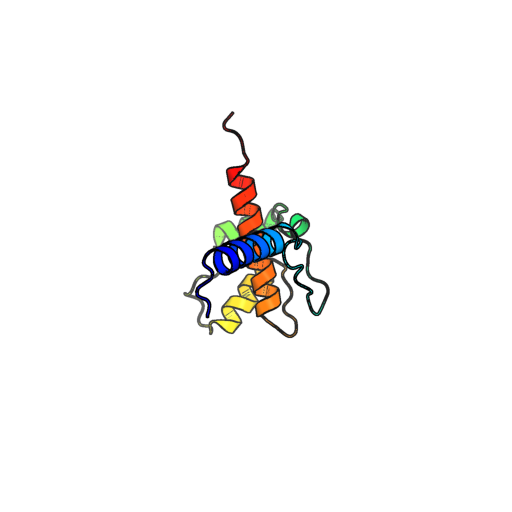.00 85.56 97 ALA A N 1
ATOM 777 C CA . ALA A 1 97 ? 5.446 7.207 8.518 1.00 85.56 97 ALA A CA 1
ATOM 778 C C . ALA A 1 97 ? 4.652 7.026 9.821 1.00 85.56 97 ALA A C 1
ATOM 780 O O . ALA A 1 97 ? 4.970 7.669 10.822 1.00 85.56 97 ALA A O 1
ATOM 781 N N . ILE A 1 98 ? 3.705 6.081 9.851 1.00 84.25 98 ILE A N 1
ATOM 782 C CA . ILE A 1 98 ? 2.947 5.730 11.063 1.00 84.25 98 ILE A CA 1
ATOM 783 C C . ILE A 1 98 ? 3.883 5.202 12.150 1.00 84.25 98 ILE A C 1
ATOM 785 O O . ILE A 1 98 ? 3.786 5.593 13.310 1.00 84.25 98 ILE A O 1
ATOM 789 N N . LYS A 1 99 ? 4.823 4.322 11.799 1.00 83.25 99 LYS A N 1
ATOM 790 C CA . LYS A 1 99 ? 5.780 3.789 12.767 1.00 83.25 99 LYS A CA 1
ATOM 791 C C . LYS A 1 99 ? 6.602 4.919 13.392 1.00 83.25 99 LYS A C 1
ATOM 793 O O . LYS A 1 99 ? 6.685 5.004 14.613 1.00 83.25 99 LYS A O 1
ATOM 798 N N . ASN A 1 100 ? 7.155 5.810 12.573 1.00 80.06 100 ASN A N 1
ATOM 799 C CA . ASN A 1 100 ? 7.949 6.945 13.041 1.00 80.06 100 ASN A CA 1
ATOM 800 C C . ASN A 1 100 ? 7.127 7.940 13.876 1.00 80.06 100 ASN A C 1
ATOM 802 O O . ASN A 1 100 ? 7.647 8.454 14.863 1.00 80.06 100 ASN A O 1
ATOM 806 N N . SER A 1 101 ? 5.854 8.179 13.540 1.00 77.25 101 SER A N 1
ATOM 807 C CA . SER A 1 101 ? 4.986 9.078 14.312 1.00 77.25 101 SER A CA 1
ATOM 808 C C . SER A 1 101 ? 4.598 8.501 15.679 1.00 77.25 101 SER A C 1
ATOM 810 O O . SER A 1 101 ? 4.558 9.234 16.665 1.00 77.25 101 SER A O 1
ATOM 812 N N . GLN A 1 102 ? 4.391 7.183 15.782 1.00 66.94 102 GLN A N 1
ATOM 813 C CA . GLN A 1 102 ? 4.131 6.511 17.063 1.00 66.94 102 GLN A CA 1
ATOM 814 C C . GLN A 1 102 ? 5.359 6.538 17.988 1.00 66.94 102 GLN A C 1
ATOM 816 O O . GLN A 1 102 ? 5.198 6.690 19.194 1.00 66.94 102 GLN A O 1
ATOM 821 N N . PHE A 1 103 ? 6.579 6.466 17.439 1.00 58.03 103 PHE A N 1
ATOM 822 C CA . PHE A 1 103 ? 7.821 6.628 18.213 1.00 58.03 103 PHE A CA 1
ATOM 823 C C . PHE A 1 103 ? 8.093 8.073 18.661 1.00 58.03 103 PHE A C 1
ATOM 825 O O . PHE A 1 103 ? 8.921 8.284 19.542 1.00 58.03 103 PHE A O 1
ATOM 832 N N . GLN A 1 104 ? 7.426 9.066 18.066 1.00 52.53 104 GLN A N 1
ATOM 833 C CA . GLN A 1 104 ? 7.594 10.481 18.406 1.00 52.53 104 GLN A CA 1
ATOM 834 C C . GLN A 1 104 ? 6.609 10.995 19.458 1.00 52.53 104 GLN A C 1
ATOM 836 O O . GLN A 1 104 ? 6.781 12.129 19.900 1.00 52.53 104 GLN A O 1
ATOM 841 N N . LYS A 1 105 ? 5.602 10.216 19.884 1.00 44.59 105 LYS A N 1
ATOM 842 C CA . LYS A 1 105 ? 4.750 10.612 21.016 1.00 44.59 105 LYS A CA 1
ATOM 843 C C . 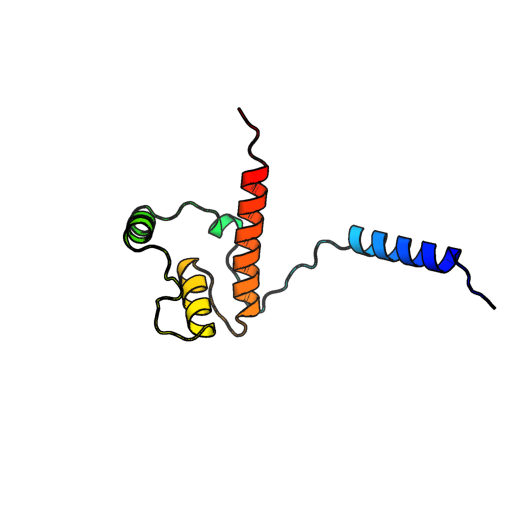LYS A 1 105 ? 5.597 10.605 22.299 1.00 44.59 105 LYS A C 1
ATOM 845 O O . LYS A 1 105 ? 6.020 9.524 22.706 1.00 44.59 105 LYS A O 1
ATOM 850 N N . PRO A 1 106 ? 5.872 11.761 22.931 1.00 44.00 106 PRO A N 1
ATOM 851 C CA . PRO A 1 106 ? 6.499 11.767 24.243 1.00 44.00 106 PRO A CA 1
ATOM 852 C C . PRO A 1 106 ? 5.505 11.191 25.261 1.00 44.00 106 PRO A C 1
ATOM 854 O O . PRO A 1 106 ? 4.331 11.566 25.250 1.00 44.00 106 PRO A O 1
ATOM 857 N N . ASP A 1 107 ? 5.975 10.277 26.113 1.00 46.50 107 ASP A N 1
ATOM 858 C CA . ASP A 1 107 ? 5.288 9.898 27.352 1.00 46.50 107 ASP A CA 1
ATOM 859 C C . ASP A 1 107 ? 4.887 11.176 28.104 1.00 46.50 107 ASP A C 1
ATOM 861 O O . ASP A 1 107 ? 5.736 12.032 28.373 1.00 46.50 107 ASP A O 1
ATOM 865 N N . ASN A 1 108 ? 3.598 11.307 28.413 1.00 36.56 108 ASN A N 1
ATOM 866 C CA . A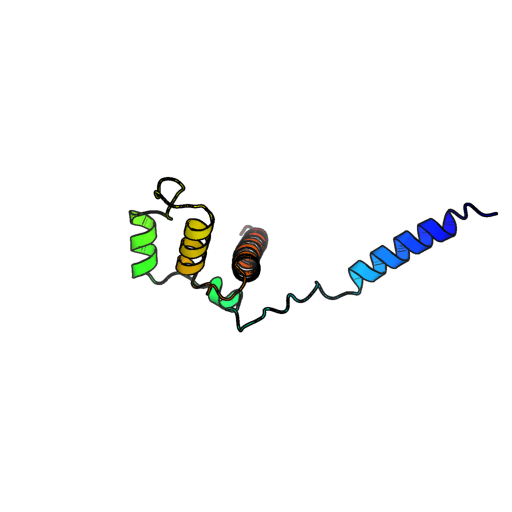SN A 1 108 ? 3.051 12.378 29.241 1.00 36.56 108 ASN A CA 1
ATOM 867 C C . ASN A 1 108 ? 2.427 11.795 30.502 1.00 36.56 108 ASN A C 1
ATOM 869 O O . ASN A 1 108 ? 1.592 10.874 30.356 1.00 36.56 108 ASN A O 1
#

Radius of gyration: 20.74 Å; chains: 1; bounding box: 71×33×44 Å

Foldseek 3Di:
DDPDVVVVVVVVVVVVVVVVPDDPPDDDDPDDWDDLVVLLDDDDPVLVVVCVVPPQDDPVPPDDPVVSLCSVLVSSVTDDDPDSVVSVVSVVVSVVVVVVVVVPDDDD

Secondary structure (DSSP, 8-state):
----HHHHHHHHHHHHHHHHHS-S-----SSPPPPHHHHTSPPPHHHHHHHHHH-S--TTSSS-HHHHHHHHHHHTT----S-HHHHHHHHHHHHHHHHHHHHT----

Organism: NCBI:txid320908

InterPro domains:
  IPR022088 Intraflagellar transport complex B protein 46 [PF12317] (2-102)
  IPR022088 Intraflagellar transport complex B protein 46 [PTHR13376] (1-105)

pLDDT: mean 78.43, std 15.26, range [36.56, 93.56]

Sequence (108 aa):
ADKNPKALDRWIHDINELHKSKPAPTVQYSRSMPDIDSLMQEWPAMFEEKLNQLGLPTADLDCDLPTLVDIICGIFDVPRYESRIESLHVLFSLYSAIKNSQFQKPDN